Protein AF-A0A8W8MY32-F1 (afdb_monomer_lite)

Radius of gyration: 36.45 Å; chains: 1; bounding box: 91×51×91 Å

Sequence (164 aa):
NRAAMADPAEPQKTAENPEDVEEVEEEEEEEHGDTSAALTSQLMQNPQILADLQHRLGSMVGVSSGYIQSLPKSVKRRIKALKKWQFEAAKIEADFYKEVHELECKYASKYTPLYEKRKTVITGNVEPTDEECDWPSDDEKEDEQLSEDMKNKANVEEKKRRTI

pLDDT: mean 74.36, std 20.26, range [33.38, 98.25]

Structure (mmCIF, N/CA/C/O backbone):
data_AF-A0A8W8MY32-F1
#
_entry.id   AF-A0A8W8MY32-F1
#
loop_
_atom_site.group_PDB
_atom_site.id
_atom_site.type_symbol
_atom_site.label_atom_id
_atom_site.label_alt_id
_atom_site.label_comp_id
_atom_site.label_asym_id
_atom_site.label_entity_id
_atom_site.label_seq_id
_atom_site.pdbx_PDB_ins_code
_atom_site.Cartn_x
_atom_site.Cartn_y
_atom_site.Cartn_z
_atom_site.occupancy
_atom_site.B_iso_or_equiv
_atom_site.auth_seq_id
_atom_site.auth_comp_id
_atom_site.auth_asym_id
_atom_site.auth_atom_id
_atom_site.pdbx_PDB_model_num
ATOM 1 N N . ASN A 1 1 ? 14.401 12.061 22.988 1.00 42.62 1 ASN A N 1
ATOM 2 C CA . ASN A 1 1 ? 13.435 10.963 23.199 1.00 42.62 1 ASN A CA 1
ATOM 3 C C . ASN A 1 1 ? 12.657 10.714 21.926 1.00 42.62 1 ASN A C 1
ATOM 5 O O . ASN A 1 1 ? 11.887 11.560 21.500 1.00 42.62 1 ASN A O 1
ATOM 9 N N . ARG A 1 2 ? 12.991 9.594 21.286 1.00 35.62 2 ARG A N 1
ATOM 10 C CA . ARG A 1 2 ? 12.520 9.103 19.990 1.00 35.62 2 ARG A CA 1
ATOM 11 C C . ARG A 1 2 ? 11.194 8.380 20.227 1.00 35.62 2 ARG A C 1
ATOM 13 O O . ARG A 1 2 ? 11.196 7.357 20.901 1.00 35.62 2 ARG A O 1
ATOM 20 N N . ALA A 1 3 ? 10.081 8.939 19.760 1.00 43.56 3 ALA A N 1
ATOM 21 C CA . ALA A 1 3 ? 8.791 8.261 19.821 1.00 43.56 3 ALA A CA 1
ATOM 22 C C . ALA A 1 3 ? 8.767 7.184 18.728 1.00 43.56 3 ALA A C 1
ATOM 24 O O . ALA A 1 3 ? 8.885 7.492 17.544 1.00 43.56 3 ALA A O 1
ATOM 25 N N . ALA A 1 4 ? 8.715 5.925 19.154 1.00 40.66 4 ALA A N 1
ATOM 26 C CA . ALA A 1 4 ? 8.589 4.765 18.290 1.00 40.66 4 ALA A CA 1
ATOM 27 C C . ALA A 1 4 ? 7.193 4.763 17.650 1.00 40.66 4 ALA A C 1
ATOM 29 O O . ALA A 1 4 ? 6.190 4.637 18.350 1.00 40.66 4 ALA A O 1
ATOM 30 N N . MET A 1 5 ? 7.138 4.935 16.330 1.00 43.47 5 MET A N 1
ATOM 31 C CA . MET A 1 5 ? 5.975 4.565 15.530 1.00 43.47 5 MET A CA 1
ATOM 32 C C . MET A 1 5 ? 5.991 3.043 15.394 1.00 43.47 5 MET A C 1
ATOM 34 O O . MET A 1 5 ? 6.980 2.476 14.936 1.00 43.47 5 MET A O 1
ATOM 38 N N . ALA A 1 6 ? 4.935 2.396 15.879 1.00 45.59 6 ALA A N 1
ATOM 39 C CA . ALA A 1 6 ? 4.710 0.972 15.700 1.00 45.59 6 ALA A CA 1
ATOM 40 C C . ALA A 1 6 ? 4.174 0.736 14.281 1.00 45.59 6 ALA A C 1
ATOM 42 O O . ALA A 1 6 ? 3.117 1.260 13.927 1.00 45.59 6 ALA A O 1
ATOM 43 N N . ASP A 1 7 ? 4.936 -0.016 13.490 1.00 49.91 7 ASP A N 1
ATOM 44 C CA . ASP A 1 7 ? 4.550 -0.547 12.181 1.00 49.91 7 ASP A CA 1
ATOM 45 C C . ASP A 1 7 ? 3.348 -1.500 12.315 1.00 49.91 7 ASP A C 1
ATOM 47 O O . ASP A 1 7 ? 3.367 -2.370 13.195 1.00 49.91 7 ASP A O 1
ATOM 51 N N . PRO A 1 8 ? 2.315 -1.409 11.458 1.00 47.31 8 PRO A N 1
ATOM 52 C CA . PRO A 1 8 ? 1.331 -2.470 11.337 1.00 47.31 8 PRO A CA 1
ATOM 53 C C . PRO A 1 8 ? 1.922 -3.607 10.491 1.00 47.31 8 PRO A C 1
ATOM 55 O O . PRO A 1 8 ? 2.322 -3.415 9.346 1.00 47.31 8 PRO A O 1
ATOM 58 N N . ALA A 1 9 ? 1.984 -4.796 11.088 1.00 43.88 9 ALA A N 1
ATOM 59 C CA . ALA A 1 9 ? 2.497 -6.017 10.482 1.00 43.88 9 ALA A CA 1
ATOM 60 C C . ALA A 1 9 ? 1.800 -6.357 9.148 1.00 43.88 9 ALA A C 1
ATOM 62 O O . ALA A 1 9 ? 0.574 -6.469 9.087 1.00 43.88 9 ALA A O 1
ATOM 63 N N . GLU A 1 10 ? 2.596 -6.565 8.098 1.00 46.97 10 GLU A N 1
ATOM 64 C CA . GLU A 1 10 ? 2.152 -7.123 6.817 1.00 46.97 10 GLU A CA 1
ATOM 65 C C . GLU A 1 10 ? 1.697 -8.592 6.977 1.00 46.97 10 GLU A C 1
ATOM 67 O O . GLU A 1 10 ? 2.327 -9.358 7.717 1.00 46.97 10 GLU A O 1
ATOM 72 N N . PRO A 1 11 ? 0.633 -9.036 6.279 1.00 42.81 11 PRO A N 1
ATOM 73 C CA . PRO A 1 11 ? 0.195 -10.426 6.318 1.00 42.81 11 PRO A CA 1
ATOM 74 C C . PRO A 1 11 ? 1.145 -11.331 5.519 1.00 42.81 11 PRO A C 1
ATOM 76 O O . PRO A 1 11 ? 1.389 -11.139 4.327 1.00 42.81 11 PRO A O 1
ATOM 79 N N . GLN A 1 12 ? 1.655 -12.353 6.205 1.00 36.16 12 GLN A N 1
ATOM 80 C CA . GLN A 1 12 ? 2.515 -13.406 5.671 1.00 36.16 12 GLN A CA 1
ATOM 81 C C . GLN A 1 12 ? 1.802 -14.175 4.545 1.00 36.16 12 GLN A C 1
ATOM 83 O O . GLN A 1 12 ? 0.768 -14.802 4.768 1.00 36.16 12 GLN A O 1
ATOM 88 N N . LYS A 1 13 ? 2.376 -14.168 3.335 1.00 40.38 13 LYS A N 1
ATOM 89 C CA . LYS A 1 13 ? 2.040 -15.138 2.285 1.00 40.38 13 LYS A CA 1
ATOM 90 C C . LYS A 1 13 ? 2.648 -16.488 2.662 1.00 40.38 13 LYS A C 1
ATOM 92 O O . LYS A 1 13 ? 3.861 -16.663 2.583 1.00 40.38 13 LYS A O 1
ATOM 97 N N . THR A 1 14 ? 1.807 -17.435 3.054 1.00 33.38 14 THR A N 1
ATOM 98 C CA . THR A 1 14 ? 2.155 -18.855 3.112 1.00 33.38 14 THR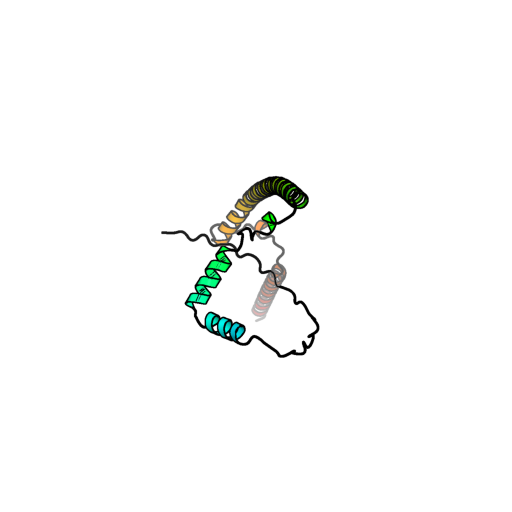 A CA 1
ATOM 99 C C . THR A 1 14 ? 2.430 -19.349 1.694 1.00 33.38 14 THR A C 1
ATOM 101 O O . THR A 1 14 ? 1.549 -19.320 0.837 1.00 33.38 14 THR A O 1
ATOM 104 N N . ALA A 1 15 ? 3.680 -19.730 1.439 1.00 35.38 15 ALA A N 1
ATOM 105 C CA . ALA A 1 15 ? 4.107 -20.368 0.205 1.00 35.38 15 ALA A CA 1
ATOM 106 C C . ALA A 1 15 ? 3.563 -21.802 0.169 1.00 35.38 15 ALA A C 1
ATOM 108 O O . ALA A 1 15 ? 3.864 -22.601 1.055 1.00 35.38 15 ALA A O 1
ATOM 109 N N . GLU A 1 16 ? 2.747 -22.103 -0.836 1.00 42.06 16 GLU A N 1
ATOM 110 C CA . GLU A 1 16 ? 2.324 -23.464 -1.150 1.00 42.06 16 GLU A CA 1
ATOM 111 C C . GLU A 1 16 ? 3.415 -24.177 -1.968 1.00 42.06 16 GLU A C 1
ATOM 113 O O . GLU A 1 16 ? 4.100 -23.586 -2.805 1.00 42.06 16 GLU A O 1
ATOM 118 N N . ASN A 1 17 ? 3.580 -25.450 -1.626 1.00 41.53 17 ASN A N 1
ATOM 119 C CA . ASN A 1 17 ? 4.592 -26.430 -2.010 1.00 41.53 17 ASN A CA 1
ATOM 120 C C . ASN A 1 17 ? 4.691 -26.661 -3.538 1.00 41.53 17 ASN A C 1
ATOM 122 O O . ASN A 1 17 ? 3.652 -26.886 -4.160 1.00 41.53 17 ASN A O 1
ATOM 126 N N . PRO A 1 18 ? 5.887 -26.714 -4.157 1.00 44.31 18 PRO A N 1
ATOM 127 C CA . PRO A 1 18 ? 6.060 -27.369 -5.449 1.00 44.31 18 PRO A CA 1
ATOM 128 C C . PRO A 1 18 ? 6.452 -28.840 -5.234 1.00 44.31 18 PRO A C 1
ATOM 130 O O . PRO A 1 18 ? 7.592 -29.140 -4.883 1.00 44.31 18 PRO A O 1
ATOM 133 N N . GLU A 1 19 ? 5.495 -29.749 -5.422 1.00 39.38 19 GLU A N 1
ATOM 134 C CA . GLU A 1 19 ? 5.752 -31.190 -5.528 1.00 39.38 19 GLU A CA 1
ATOM 135 C C . GLU A 1 19 ? 6.301 -31.557 -6.920 1.00 39.38 19 GLU A C 1
ATOM 137 O O . GLU A 1 19 ? 5.871 -31.006 -7.934 1.00 39.38 19 GLU A O 1
ATOM 142 N N . ASP A 1 20 ? 7.230 -32.516 -6.903 1.00 43.16 20 ASP A N 1
ATOM 143 C CA . ASP A 1 20 ? 7.772 -33.336 -7.994 1.00 43.16 20 ASP A CA 1
ATOM 144 C C . ASP A 1 20 ? 8.545 -32.646 -9.130 1.00 43.16 20 ASP A C 1
ATOM 146 O O . ASP A 1 20 ? 8.047 -32.374 -10.223 1.00 43.16 20 ASP A O 1
ATOM 150 N N . VAL A 1 21 ? 9.848 -32.483 -8.895 1.00 52.00 21 VAL A N 1
ATOM 151 C CA . VAL A 1 21 ? 10.861 -32.552 -9.954 1.00 52.00 21 VAL A CA 1
ATOM 152 C C . VAL A 1 21 ? 11.574 -33.895 -9.823 1.00 52.00 21 VAL A C 1
ATOM 154 O O . VAL A 1 21 ? 12.183 -34.167 -8.792 1.00 52.00 21 VAL A O 1
ATOM 157 N N . GLU A 1 22 ? 11.447 -34.736 -10.852 1.00 43.91 22 GLU A N 1
ATOM 158 C CA . GLU A 1 22 ? 12.111 -36.038 -10.933 1.00 43.91 22 GLU A CA 1
ATOM 159 C C . GLU A 1 22 ? 13.623 -35.893 -10.714 1.00 43.91 22 GLU A C 1
ATOM 161 O O . GLU A 1 22 ? 14.293 -35.077 -11.355 1.00 43.91 22 GLU A O 1
ATOM 166 N N . GLU A 1 23 ? 14.145 -36.692 -9.787 1.00 44.31 23 GLU A N 1
ATOM 167 C CA . GLU A 1 23 ? 15.565 -36.829 -9.491 1.00 44.31 23 GLU A CA 1
ATOM 168 C C . GLU A 1 23 ? 16.229 -37.545 -10.677 1.00 44.31 23 GLU A C 1
ATOM 170 O O . GLU A 1 23 ? 16.124 -38.759 -10.843 1.00 44.31 23 GLU A O 1
ATOM 175 N N . VAL A 1 24 ? 16.842 -36.770 -11.573 1.00 46.50 24 VAL A N 1
ATOM 176 C CA . VAL A 1 24 ? 17.681 -37.308 -12.648 1.00 46.50 24 VAL A CA 1
ATOM 177 C C . VAL A 1 24 ? 19.031 -37.655 -12.030 1.00 46.50 24 VAL A C 1
ATOM 179 O O . VAL A 1 24 ? 19.759 -36.764 -11.599 1.00 46.50 24 VAL A O 1
ATOM 182 N N . GLU A 1 25 ? 19.354 -38.946 -11.974 1.00 39.66 25 GLU A N 1
ATOM 183 C CA . GLU A 1 25 ? 20.696 -39.426 -11.641 1.00 39.66 25 GLU A CA 1
ATOM 184 C C . GLU A 1 25 ? 21.671 -38.940 -12.729 1.00 39.66 25 GLU A C 1
ATOM 186 O O . GLU A 1 25 ? 21.674 -39.439 -13.856 1.00 39.66 25 GLU A O 1
ATOM 191 N N . GLU A 1 26 ? 22.465 -37.912 -12.419 1.00 42.19 26 GLU A N 1
ATOM 192 C CA . GLU A 1 26 ? 23.600 -37.510 -13.249 1.00 42.19 26 GLU A CA 1
ATOM 193 C C . GLU A 1 26 ? 24.744 -38.505 -13.009 1.00 42.19 26 GLU A C 1
ATOM 195 O O . GLU A 1 26 ? 25.321 -38.567 -11.924 1.00 42.19 26 GLU A O 1
ATOM 200 N N . GLU A 1 27 ? 25.051 -39.319 -14.020 1.00 37.25 27 GLU A N 1
ATOM 201 C CA . GLU A 1 27 ? 26.247 -40.159 -14.032 1.00 37.25 27 GLU A CA 1
ATOM 202 C C . GLU A 1 27 ? 27.495 -39.257 -14.062 1.00 37.25 27 GLU A C 1
ATOM 204 O O . GLU A 1 27 ? 27.692 -38.469 -14.990 1.00 37.25 27 GLU A O 1
ATOM 209 N N . GLU A 1 28 ? 28.334 -39.354 -13.027 1.00 38.03 28 GLU A N 1
ATOM 210 C CA . GLU A 1 28 ? 29.589 -38.609 -12.918 1.00 38.03 28 GLU A CA 1
ATOM 211 C C . GLU A 1 28 ? 30.608 -39.122 -13.952 1.00 38.03 28 GLU A C 1
ATOM 213 O O . GLU A 1 28 ? 31.244 -40.163 -13.774 1.00 38.03 28 GLU A O 1
ATOM 218 N N . GLU A 1 29 ? 30.803 -38.370 -15.039 1.00 37.22 29 GLU A N 1
ATOM 219 C CA . GLU A 1 29 ? 32.015 -38.484 -15.850 1.00 37.22 29 GLU A CA 1
ATOM 220 C C . GLU A 1 29 ? 33.173 -37.789 -15.118 1.00 37.22 29 GLU A C 1
ATOM 222 O O . GLU A 1 29 ? 33.357 -36.570 -15.178 1.00 37.22 29 GLU A O 1
ATOM 227 N N . GLU A 1 30 ? 33.979 -38.582 -14.412 1.00 39.53 30 GLU A N 1
ATOM 228 C CA . GLU A 1 30 ? 35.288 -38.149 -13.940 1.00 39.53 30 GLU A CA 1
ATOM 229 C C . GLU A 1 30 ? 36.246 -37.957 -15.124 1.00 39.53 30 GLU A C 1
ATOM 231 O O . GLU A 1 30 ? 36.673 -38.939 -15.723 1.00 39.53 30 GLU A O 1
ATOM 236 N N . GLU A 1 31 ? 36.642 -36.712 -15.421 1.00 37.34 31 GLU A N 1
ATOM 237 C CA . GLU A 1 31 ? 38.063 -36.325 -15.400 1.00 37.34 31 GLU A CA 1
ATOM 238 C C . GLU A 1 31 ? 38.279 -34.802 -15.567 1.00 37.34 31 GLU A C 1
ATOM 240 O O . GLU A 1 31 ? 37.786 -34.167 -16.497 1.00 37.34 31 GLU A O 1
ATOM 245 N N . HIS A 1 32 ? 39.188 -34.279 -14.731 1.00 39.66 32 HIS A N 1
ATOM 246 C CA . HIS A 1 32 ? 40.064 -33.115 -14.955 1.00 39.66 32 HIS A CA 1
ATOM 247 C C . HIS A 1 32 ? 39.622 -31.729 -14.425 1.00 39.66 32 HIS A C 1
ATOM 249 O O . HIS A 1 32 ? 39.179 -30.857 -15.172 1.00 39.66 32 HIS A O 1
ATOM 255 N N . GLY A 1 33 ? 39.892 -31.450 -13.134 1.00 43.66 33 GLY A N 1
ATOM 256 C CA . GLY A 1 33 ? 39.875 -30.065 -12.622 1.00 43.66 33 GLY A CA 1
ATOM 257 C C . GLY A 1 33 ? 39.913 -29.817 -11.103 1.00 43.66 33 GLY A C 1
ATOM 258 O O . GLY A 1 33 ? 39.384 -28.800 -10.660 1.00 43.66 33 GLY A O 1
ATOM 259 N N . ASP A 1 34 ? 40.524 -30.685 -10.292 1.00 54.22 34 ASP A N 1
ATOM 260 C CA . ASP A 1 34 ? 40.412 -30.689 -8.813 1.00 54.22 34 ASP A CA 1
ATOM 261 C C . ASP A 1 34 ? 40.938 -29.422 -8.082 1.00 54.22 34 ASP A C 1
ATOM 263 O O . ASP A 1 34 ? 40.658 -29.165 -6.913 1.00 54.22 34 ASP A O 1
ATOM 267 N N . THR A 1 35 ? 41.671 -28.538 -8.764 1.00 55.81 35 THR A N 1
ATOM 268 C CA . THR A 1 35 ? 42.196 -27.314 -8.131 1.00 55.81 35 THR A CA 1
ATOM 269 C C . THR A 1 35 ? 41.136 -26.232 -7.934 1.00 55.81 35 THR A C 1
ATOM 271 O O . THR A 1 35 ? 41.252 -25.440 -7.002 1.00 55.81 35 THR A O 1
ATOM 274 N N . SER A 1 36 ? 40.096 -26.198 -8.773 1.00 63.62 36 SER A N 1
ATOM 275 C CA . SER A 1 36 ? 39.026 -25.192 -8.725 1.00 63.62 36 SER A CA 1
ATOM 276 C C . SER A 1 36 ? 38.124 -25.391 -7.511 1.00 63.62 36 SER A C 1
ATOM 278 O O . SER A 1 36 ? 37.942 -24.466 -6.719 1.00 63.62 36 SER A O 1
ATOM 280 N N . ALA A 1 37 ? 37.616 -26.616 -7.341 1.00 67.81 37 ALA A N 1
ATOM 281 C CA . ALA A 1 37 ? 36.688 -26.993 -6.279 1.00 67.81 37 ALA A CA 1
ATOM 282 C C . ALA A 1 37 ? 37.324 -26.824 -4.890 1.00 67.81 37 ALA A C 1
ATOM 284 O O . ALA A 1 37 ? 36.724 -26.202 -4.005 1.00 67.81 37 ALA A O 1
ATOM 285 N N . ALA A 1 38 ? 38.574 -27.273 -4.736 1.00 71.50 38 ALA A N 1
ATOM 286 C CA . ALA A 1 38 ? 39.365 -27.090 -3.524 1.00 71.50 38 ALA A CA 1
ATOM 287 C C . ALA A 1 38 ? 39.607 -25.604 -3.199 1.00 71.50 38 ALA A C 1
ATOM 289 O O . ALA A 1 38 ? 39.455 -25.200 -2.044 1.00 71.50 38 ALA A O 1
ATOM 290 N N . LEU A 1 39 ? 39.901 -24.765 -4.206 1.00 70.38 39 LEU A N 1
ATOM 291 C CA . LEU A 1 39 ? 40.033 -23.318 -4.009 1.00 70.38 39 LEU A CA 1
ATOM 292 C C . LEU A 1 39 ? 38.711 -22.696 -3.552 1.00 70.38 39 LEU A C 1
ATOM 294 O O . LEU A 1 39 ? 38.701 -21.952 -2.576 1.00 70.38 39 LEU A O 1
ATOM 298 N N . THR A 1 40 ? 37.587 -23.004 -4.210 1.00 73.88 40 THR A N 1
ATOM 299 C CA . THR A 1 40 ? 36.266 -22.499 -3.793 1.00 73.88 40 THR A CA 1
ATOM 300 C C . THR A 1 40 ? 35.915 -22.925 -2.375 1.00 73.88 40 THR A C 1
ATOM 302 O O . THR A 1 40 ? 35.467 -22.087 -1.597 1.00 73.88 40 THR A O 1
ATOM 305 N N . SER A 1 41 ? 36.189 -24.180 -2.003 1.00 78.75 41 SER A N 1
ATOM 306 C CA . SER A 1 41 ? 35.985 -24.679 -0.640 1.00 78.75 41 SER A CA 1
ATOM 307 C C . SER A 1 41 ? 36.825 -23.895 0.374 1.00 78.75 41 SER A C 1
ATOM 309 O O . SER A 1 41 ? 36.314 -23.440 1.397 1.00 78.75 41 SER A O 1
ATOM 311 N N . GLN A 1 42 ? 38.094 -23.627 0.060 1.00 75.19 42 GLN A N 1
ATOM 312 C CA . GLN A 1 42 ? 38.985 -22.864 0.933 1.00 75.19 42 GLN A CA 1
ATOM 313 C C . GLN A 1 42 ? 38.619 -21.369 1.018 1.00 75.19 42 GLN A C 1
ATOM 315 O O . GLN A 1 42 ? 38.778 -20.753 2.073 1.00 75.19 42 GLN A O 1
ATOM 320 N N . LEU A 1 43 ? 38.078 -20.780 -0.053 1.00 73.31 43 LEU A N 1
ATOM 321 C CA . LEU A 1 43 ? 37.557 -19.408 -0.059 1.00 73.31 43 LEU A CA 1
ATOM 322 C C . LEU A 1 43 ? 36.254 -19.288 0.749 1.00 73.31 43 LEU A C 1
ATOM 324 O O . LEU A 1 43 ? 36.062 -18.290 1.442 1.00 73.31 43 LEU A O 1
ATOM 328 N N . MET A 1 44 ? 35.392 -20.310 0.708 1.00 78.94 44 MET A N 1
ATOM 329 C CA . MET A 1 44 ? 34.171 -20.390 1.519 1.00 78.94 44 MET A CA 1
ATOM 330 C C . MET A 1 44 ? 34.455 -20.635 3.007 1.00 78.94 44 MET A C 1
ATOM 332 O O . MET A 1 44 ? 33.644 -20.292 3.858 1.00 78.94 44 MET A O 1
ATOM 336 N N . GLN A 1 45 ? 35.623 -21.174 3.353 1.00 84.06 45 GLN A N 1
ATOM 337 C CA . GLN A 1 45 ? 36.046 -21.333 4.747 1.00 84.06 45 GLN A CA 1
ATOM 338 C C . GLN A 1 45 ? 36.588 -20.040 5.374 1.00 84.06 45 GLN A C 1
ATOM 340 O O . GLN A 1 45 ? 36.812 -20.009 6.583 1.00 84.06 45 GLN A O 1
ATOM 345 N N . ASN A 1 46 ? 36.800 -18.969 4.597 1.00 84.88 46 ASN A N 1
ATOM 346 C CA . ASN A 1 46 ? 37.282 -17.689 5.113 1.00 84.88 46 ASN A CA 1
ATOM 347 C C . ASN A 1 46 ? 36.121 -16.682 5.276 1.00 84.88 46 ASN A C 1
ATOM 349 O O . ASN A 1 46 ? 35.664 -16.111 4.280 1.00 84.88 46 ASN A O 1
ATOM 353 N N . PRO A 1 47 ? 35.675 -16.389 6.516 1.00 83.94 47 PRO A N 1
ATOM 354 C 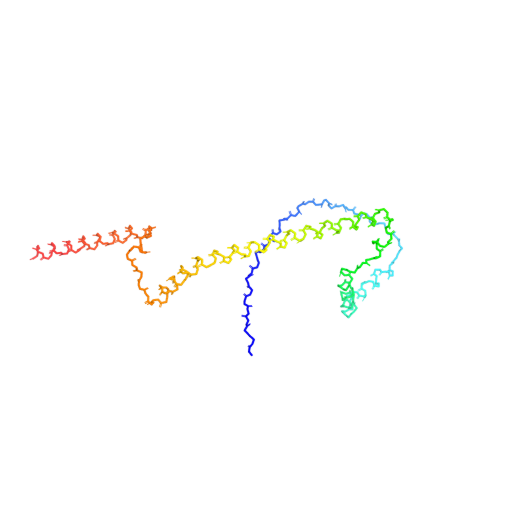CA . PRO A 1 47 ? 34.522 -15.523 6.765 1.00 83.94 47 PRO A CA 1
ATOM 355 C C . PRO A 1 47 ? 34.684 -14.097 6.229 1.00 83.94 47 PRO A C 1
ATOM 357 O O . PRO A 1 47 ? 33.697 -13.474 5.854 1.00 83.94 47 PRO A O 1
ATOM 360 N N . GLN A 1 48 ? 35.916 -13.578 6.167 1.00 86.50 48 GLN A N 1
ATOM 361 C CA . GLN A 1 48 ? 36.180 -12.232 5.647 1.00 86.50 48 GLN A CA 1
ATOM 362 C C . GLN A 1 48 ? 36.021 -12.182 4.124 1.00 86.50 48 GLN A C 1
ATOM 364 O O . GLN A 1 48 ? 35.429 -11.249 3.593 1.00 86.50 48 GLN A O 1
ATOM 369 N N . ILE A 1 49 ? 36.476 -13.223 3.419 1.00 85.62 49 ILE A N 1
ATOM 370 C CA . ILE A 1 49 ? 36.319 -13.328 1.963 1.00 85.62 49 ILE A CA 1
ATOM 371 C C . ILE A 1 49 ? 34.847 -13.548 1.607 1.00 85.62 49 ILE A C 1
ATOM 373 O O . ILE A 1 49 ? 34.347 -12.926 0.673 1.00 85.62 49 ILE A O 1
ATOM 377 N N . LEU A 1 50 ? 34.127 -14.376 2.370 1.00 85.75 50 LEU A N 1
ATOM 378 C CA . LEU A 1 50 ? 32.685 -14.545 2.196 1.00 85.75 50 LEU A CA 1
ATOM 379 C C . LEU A 1 50 ? 31.917 -13.240 2.417 1.00 85.75 50 LEU A C 1
ATOM 381 O O . LEU A 1 50 ? 31.060 -12.908 1.601 1.00 85.75 50 LEU A O 1
ATOM 385 N N . ALA A 1 51 ? 32.242 -12.484 3.467 1.00 85.75 51 ALA A N 1
ATOM 386 C CA . ALA A 1 51 ? 31.624 -11.188 3.730 1.00 85.75 51 ALA A CA 1
ATOM 387 C C . ALA A 1 51 ? 31.912 -10.177 2.605 1.00 85.75 51 ALA A C 1
ATOM 389 O O . ALA A 1 51 ? 30.997 -9.497 2.140 1.00 85.75 51 ALA A O 1
ATOM 390 N N . ASP A 1 52 ? 33.146 -10.126 2.099 1.00 86.44 52 ASP A N 1
ATOM 391 C CA . ASP A 1 52 ? 33.524 -9.264 0.973 1.00 86.44 52 ASP A CA 1
ATOM 392 C C . ASP A 1 52 ? 32.830 -9.668 -0.338 1.00 86.44 52 ASP A C 1
ATOM 394 O O . ASP A 1 52 ? 32.397 -8.805 -1.111 1.00 86.44 52 ASP A O 1
ATOM 398 N N . LEU A 1 53 ? 32.685 -10.971 -0.597 1.00 84.06 53 LEU A N 1
ATOM 399 C CA . LEU A 1 53 ? 31.944 -11.494 -1.746 1.00 84.06 53 LEU A CA 1
ATOM 400 C C . LEU A 1 53 ? 30.451 -11.188 -1.627 1.00 84.06 53 LEU A C 1
ATOM 402 O O . LEU A 1 53 ? 29.859 -10.722 -2.597 1.00 84.06 53 LEU A O 1
ATOM 406 N N . GLN A 1 54 ? 29.853 -11.377 -0.451 1.00 83.31 54 GLN A N 1
ATOM 407 C CA . GLN A 1 54 ? 28.460 -11.021 -0.178 1.00 83.31 54 GLN A CA 1
ATOM 408 C C . GLN A 1 54 ? 28.223 -9.516 -0.332 1.00 83.31 54 GLN A C 1
ATOM 410 O O . GLN A 1 54 ? 27.247 -9.115 -0.963 1.00 83.31 54 GLN A O 1
ATOM 415 N N . HIS A 1 55 ? 29.134 -8.675 0.157 1.00 84.06 55 HIS A N 1
ATOM 416 C CA . HIS A 1 55 ? 29.062 -7.226 -0.013 1.00 84.06 55 HIS A CA 1
ATOM 417 C C . HIS A 1 55 ? 29.183 -6.823 -1.491 1.00 84.06 55 HIS A C 1
ATOM 419 O O . HIS A 1 55 ? 28.406 -6.005 -1.984 1.00 84.06 55 HIS A O 1
ATOM 425 N N . ARG A 1 56 ? 30.116 -7.424 -2.245 1.00 81.12 56 ARG A N 1
ATOM 426 C CA . ARG A 1 56 ? 30.253 -7.184 -3.692 1.00 81.12 56 ARG A CA 1
ATOM 427 C C . ARG A 1 56 ? 29.037 -7.667 -4.477 1.00 81.12 56 ARG A C 1
ATOM 429 O O . ARG A 1 56 ? 28.545 -6.920 -5.318 1.00 81.12 56 ARG A O 1
ATOM 436 N N . LEU A 1 57 ? 28.533 -8.867 -4.202 1.00 80.81 57 LEU A N 1
ATOM 437 C CA . LEU A 1 57 ? 27.328 -9.413 -4.830 1.00 80.81 57 LEU A CA 1
ATOM 438 C C . LEU A 1 57 ? 26.105 -8.548 -4.508 1.00 80.81 57 LEU A C 1
ATOM 440 O O . LEU A 1 57 ? 25.391 -8.161 -5.428 1.00 80.81 57 LEU A O 1
ATOM 444 N N . GLY A 1 58 ? 25.936 -8.138 -3.248 1.00 77.56 58 GLY A N 1
ATOM 445 C CA . GLY A 1 58 ? 24.907 -7.187 -2.825 1.00 77.56 58 GLY A CA 1
ATOM 446 C C . GLY A 1 58 ? 25.022 -5.837 -3.535 1.00 77.56 58 GLY A C 1
ATOM 447 O O . GLY A 1 58 ? 24.013 -5.277 -3.949 1.00 77.56 58 GLY A O 1
ATOM 448 N N . SER A 1 59 ? 26.246 -5.354 -3.777 1.00 75.25 59 SER A N 1
ATOM 449 C CA . SER A 1 59 ? 26.488 -4.125 -4.548 1.00 75.25 59 SER A CA 1
ATOM 450 C C . SER A 1 59 ? 26.229 -4.266 -6.053 1.00 75.25 59 SER A C 1
ATOM 452 O O . SER A 1 59 ? 26.041 -3.260 -6.729 1.00 75.25 59 SER A O 1
ATOM 454 N N . MET A 1 60 ? 26.221 -5.490 -6.594 1.00 70.19 60 MET A N 1
ATOM 455 C CA . MET A 1 60 ? 25.928 -5.765 -8.006 1.00 70.19 60 MET A CA 1
ATOM 456 C C . MET A 1 60 ? 24.427 -5.935 -8.276 1.00 70.19 60 MET A C 1
ATOM 458 O O . MET A 1 60 ? 24.003 -5.828 -9.430 1.00 70.19 60 MET A O 1
ATOM 462 N N . VAL A 1 61 ? 23.606 -6.137 -7.241 1.00 67.50 61 VAL A N 1
ATOM 463 C CA . VAL A 1 61 ? 22.144 -6.141 -7.365 1.00 67.50 61 VAL A CA 1
ATOM 464 C C . VAL A 1 61 ? 21.677 -4.746 -7.788 1.00 67.50 61 VAL A C 1
ATOM 466 O O . VAL A 1 61 ? 21.860 -3.759 -7.084 1.00 67.50 61 VAL A O 1
ATOM 469 N N . GLY A 1 62 ? 21.096 -4.656 -8.985 1.00 67.88 62 GLY A N 1
ATOM 470 C CA . GLY A 1 62 ? 20.650 -3.391 -9.580 1.00 67.88 62 GLY A CA 1
ATOM 471 C C . GLY A 1 62 ? 21.707 -2.665 -10.424 1.00 67.88 62 GLY A C 1
ATOM 472 O O . GLY A 1 62 ? 21.366 -1.704 -11.118 1.00 67.88 62 GLY A O 1
ATOM 473 N N . VAL A 1 63 ? 22.959 -3.139 -10.453 1.00 71.75 63 VAL A N 1
ATOM 474 C CA . VAL A 1 63 ? 23.990 -2.620 -11.364 1.00 71.75 63 VAL A CA 1
ATOM 475 C C . VAL A 1 63 ? 23.847 -3.287 -12.728 1.00 71.75 63 VAL A C 1
ATOM 477 O O . VAL A 1 63 ? 23.692 -4.499 -12.853 1.00 71.75 63 VAL A O 1
ATOM 480 N N . SER A 1 64 ? 23.884 -2.481 -13.791 1.00 68.44 64 SER A N 1
ATOM 481 C CA . SER A 1 64 ? 23.771 -2.979 -15.162 1.00 68.44 64 SER A CA 1
ATOM 482 C C . SER A 1 64 ? 24.930 -3.926 -15.480 1.00 68.44 64 SER A C 1
ATOM 484 O O . SER A 1 64 ? 26.051 -3.466 -15.680 1.00 68.44 64 SER A O 1
ATOM 486 N N . SER A 1 65 ? 24.646 -5.219 -15.628 1.00 77.75 65 SER A N 1
ATOM 487 C CA . SER A 1 65 ? 25.600 -6.307 -15.918 1.00 77.75 65 SER A CA 1
ATOM 488 C C . SER A 1 65 ? 26.329 -6.216 -17.273 1.00 77.75 65 SER A C 1
ATOM 490 O O . SER A 1 65 ? 26.849 -7.205 -17.775 1.00 77.75 65 SER A O 1
ATOM 492 N N . GLY A 1 66 ? 26.313 -5.065 -17.950 1.00 79.44 66 GLY A N 1
ATOM 493 C CA . GLY A 1 66 ? 26.805 -4.922 -19.324 1.00 79.44 66 GLY A CA 1
ATOM 494 C C . GLY A 1 66 ? 25.893 -5.554 -20.389 1.00 79.44 66 GLY A C 1
ATOM 495 O O . GLY A 1 66 ? 25.974 -5.186 -21.561 1.00 79.44 66 GLY A O 1
ATOM 496 N N . TYR A 1 67 ? 24.982 -6.456 -20.006 1.00 83.00 67 TYR A N 1
ATOM 497 C CA . TYR A 1 67 ? 24.109 -7.184 -20.931 1.00 83.00 67 TYR A CA 1
ATOM 498 C C . TYR A 1 67 ? 23.225 -6.245 -21.758 1.00 83.00 67 TYR A C 1
ATOM 500 O O . TYR A 1 67 ? 23.181 -6.322 -22.981 1.00 83.00 67 TYR A O 1
ATOM 508 N N . ILE A 1 68 ? 22.584 -5.259 -21.127 1.00 84.31 68 ILE A N 1
ATOM 509 C CA . ILE A 1 68 ? 21.758 -4.284 -21.854 1.00 84.31 68 ILE A CA 1
ATOM 510 C C . ILE A 1 68 ? 22.600 -3.465 -22.851 1.00 84.31 68 ILE A C 1
ATOM 512 O O . ILE A 1 68 ? 22.096 -3.054 -23.902 1.00 84.31 68 ILE A O 1
ATOM 516 N N . GLN A 1 69 ? 23.887 -3.246 -22.560 1.00 84.62 69 GLN A N 1
ATOM 517 C CA . GLN A 1 69 ? 24.846 -2.574 -23.435 1.00 84.62 69 GLN A CA 1
ATOM 518 C C . GLN A 1 69 ? 25.326 -3.464 -24.589 1.00 84.62 69 GLN A C 1
ATOM 520 O O . GLN A 1 69 ? 25.622 -2.913 -25.649 1.00 84.62 69 GLN A O 1
ATOM 525 N N . SER A 1 70 ? 25.352 -4.791 -24.453 1.00 88.81 70 SER A N 1
ATOM 526 C CA . SER A 1 70 ? 25.733 -5.705 -25.543 1.00 88.81 70 SER A CA 1
ATOM 527 C C . SER A 1 70 ? 24.592 -5.971 -26.536 1.00 88.81 70 SER A C 1
ATOM 529 O O . SER A 1 70 ? 24.843 -6.340 -27.681 1.00 88.81 70 SER A O 1
ATOM 531 N N . LEU A 1 71 ? 23.337 -5.693 -26.159 1.00 90.44 71 LEU A N 1
ATOM 532 C CA . LEU A 1 71 ? 22.174 -5.942 -27.017 1.00 90.44 71 LEU A CA 1
ATOM 533 C C . LEU A 1 71 ? 22.179 -5.139 -28.342 1.00 90.44 71 LEU A C 1
ATOM 535 O O . LEU A 1 71 ? 22.598 -3.969 -28.376 1.00 90.44 71 LEU A O 1
ATOM 539 N N . PRO A 1 72 ? 21.606 -5.697 -29.429 1.00 95.50 72 PRO A N 1
ATOM 540 C CA . PRO A 1 72 ? 21.431 -4.990 -30.696 1.00 95.50 72 PRO A CA 1
ATOM 541 C C . PRO A 1 72 ? 20.620 -3.692 -30.568 1.00 95.50 72 PRO A C 1
ATOM 543 O O . PRO A 1 72 ? 19.723 -3.555 -29.728 1.00 95.50 72 PRO A O 1
ATOM 546 N N . LYS A 1 73 ? 20.869 -2.731 -31.470 1.00 94.31 73 LYS A N 1
ATOM 547 C CA . LYS A 1 73 ? 20.202 -1.412 -31.472 1.00 94.31 73 LYS A CA 1
ATOM 548 C C . LYS A 1 73 ? 18.671 -1.517 -31.526 1.00 94.31 73 LYS A C 1
ATOM 550 O O . LYS A 1 73 ? 17.984 -0.729 -30.876 1.00 94.31 73 LYS A O 1
ATOM 555 N N . SER A 1 74 ? 18.133 -2.490 -32.264 1.00 96.56 74 SER A N 1
ATOM 556 C CA . SER A 1 74 ? 16.687 -2.741 -32.362 1.00 96.56 74 SER A CA 1
ATOM 557 C C . SER A 1 74 ? 16.072 -3.165 -31.023 1.00 96.56 74 SER A C 1
ATOM 559 O O . SER A 1 74 ? 14.978 -2.723 -30.675 1.00 96.56 74 SER A O 1
ATOM 561 N N . VAL A 1 75 ? 16.780 -3.980 -30.240 1.00 95.81 75 VAL A N 1
ATOM 562 C CA . VAL A 1 75 ? 16.344 -4.443 -28.915 1.00 95.81 75 VAL A CA 1
ATOM 563 C C . VAL A 1 75 ? 16.407 -3.294 -27.909 1.00 95.81 75 VAL A C 1
ATOM 565 O O . VAL A 1 75 ? 15.422 -3.015 -27.230 1.00 95.81 75 VAL A O 1
ATOM 568 N N . LYS A 1 76 ? 17.501 -2.523 -27.896 1.00 94.12 76 LYS A N 1
ATOM 569 C CA . LYS A 1 76 ? 17.636 -1.333 -27.036 1.00 94.12 76 LYS A CA 1
ATOM 570 C C . LYS A 1 76 ? 16.524 -0.305 -27.261 1.00 94.12 76 LYS A C 1
ATOM 572 O O . LYS A 1 76 ? 16.042 0.296 -26.304 1.00 94.12 76 LYS A O 1
ATOM 577 N N . ARG A 1 77 ? 16.097 -0.093 -28.514 1.00 96.25 77 ARG A N 1
ATOM 578 C CA . ARG A 1 77 ? 14.968 0.802 -28.835 1.00 96.25 77 ARG A CA 1
ATOM 579 C C . ARG A 1 77 ? 13.645 0.297 -28.256 1.00 96.25 77 ARG A C 1
ATOM 581 O O . ARG A 1 77 ? 12.906 1.105 -27.705 1.00 96.25 77 ARG A O 1
ATOM 588 N N . ARG A 1 78 ? 13.377 -1.010 -28.339 1.00 97.69 78 ARG A N 1
ATOM 589 C CA . ARG A 1 78 ? 12.188 -1.634 -27.734 1.00 97.69 78 ARG A CA 1
ATOM 590 C C . ARG A 1 78 ? 12.193 -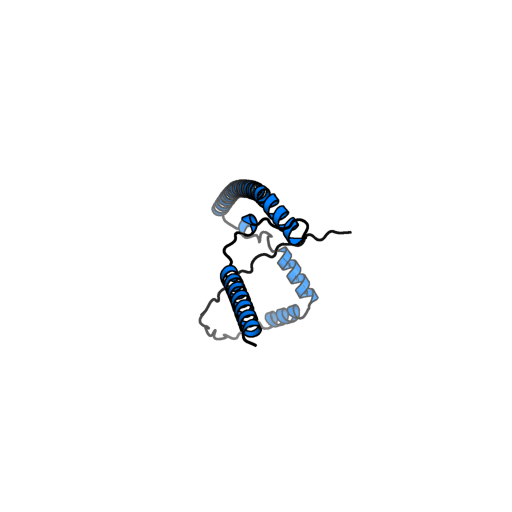1.474 -26.216 1.00 97.69 78 ARG A C 1
ATOM 592 O O . ARG A 1 78 ? 11.222 -0.979 -25.666 1.00 97.69 78 ARG A O 1
ATOM 599 N N . ILE A 1 79 ? 13.320 -1.759 -25.563 1.00 94.94 79 ILE A N 1
ATOM 600 C CA . ILE A 1 79 ? 13.474 -1.571 -24.112 1.00 94.94 79 ILE A CA 1
ATOM 601 C C . ILE A 1 79 ? 13.222 -0.110 -23.714 1.00 94.94 79 ILE A C 1
ATOM 603 O O . ILE A 1 79 ? 12.531 0.150 -22.736 1.00 94.94 79 ILE A O 1
ATOM 607 N N . LYS A 1 80 ? 13.739 0.865 -24.475 1.00 95.00 80 LYS A N 1
ATOM 608 C CA . LYS A 1 80 ? 13.468 2.290 -24.213 1.00 95.00 80 LYS A CA 1
ATOM 609 C C . LYS A 1 80 ? 11.983 2.644 -24.345 1.00 95.00 80 LYS A C 1
ATOM 611 O O . LYS A 1 80 ? 11.488 3.413 -23.529 1.00 95.00 80 LYS A O 1
ATOM 616 N N . ALA A 1 81 ? 11.288 2.097 -25.343 1.00 97.44 81 ALA A N 1
ATOM 617 C CA . ALA A 1 81 ? 9.849 2.302 -25.500 1.00 97.44 81 ALA A CA 1
ATOM 618 C C . ALA A 1 81 ? 9.066 1.695 -24.325 1.00 97.44 81 ALA A C 1
ATOM 620 O O . ALA A 1 81 ? 8.254 2.390 -23.724 1.00 97.44 81 ALA A O 1
ATOM 621 N N . LEU A 1 82 ? 9.393 0.459 -23.933 1.00 97.75 82 LEU A N 1
ATOM 622 C CA . LEU A 1 82 ? 8.787 -0.212 -22.779 1.00 97.75 82 LEU A CA 1
ATOM 623 C C . LEU A 1 82 ? 8.999 0.581 -21.486 1.00 97.75 82 LEU A C 1
ATOM 625 O O . LEU A 1 82 ? 8.047 0.810 -20.753 1.00 97.75 82 LEU A O 1
ATOM 629 N N . LYS A 1 83 ? 10.215 1.087 -21.240 1.00 96.38 83 LYS A N 1
ATOM 630 C CA . LYS A 1 83 ? 10.497 1.949 -20.080 1.00 96.38 83 LYS A CA 1
ATOM 631 C C . LYS A 1 83 ? 9.651 3.220 -20.077 1.00 96.38 83 LYS A C 1
ATOM 633 O O . LYS A 1 83 ? 9.187 3.632 -19.021 1.00 96.38 83 LYS A O 1
ATOM 638 N N . LYS A 1 84 ? 9.441 3.840 -21.244 1.00 97.50 84 LYS A N 1
ATOM 639 C CA . LYS A 1 84 ? 8.569 5.015 -21.360 1.00 97.50 84 LYS A CA 1
ATOM 640 C C . LYS A 1 84 ? 7.129 4.658 -20.993 1.00 97.50 84 LYS A C 1
ATOM 642 O O . LYS A 1 84 ? 6.523 5.379 -20.217 1.00 97.50 84 LYS A O 1
ATOM 647 N N . TRP A 1 85 ? 6.593 3.563 -21.525 1.00 98.25 85 TRP A N 1
ATOM 648 C CA . TRP A 1 85 ? 5.224 3.145 -21.211 1.00 98.25 85 TRP A CA 1
ATOM 649 C C . TRP A 1 85 ? 5.056 2.742 -19.749 1.00 98.25 85 TRP A C 1
ATOM 651 O O . TRP A 1 85 ? 4.070 3.136 -19.142 1.00 98.25 85 TRP A O 1
ATOM 661 N N . GLN A 1 86 ? 6.042 2.064 -19.158 1.00 97.56 86 GLN A N 1
ATOM 662 C CA . GLN A 1 86 ? 6.039 1.760 -17.727 1.00 97.56 86 GLN A CA 1
ATOM 663 C C . GLN A 1 86 ? 6.009 3.036 -16.881 1.00 97.56 86 GLN A C 1
ATOM 665 O O . GLN A 1 86 ? 5.311 3.095 -15.877 1.00 97.56 86 GLN A O 1
ATOM 670 N N . PHE A 1 87 ? 6.743 4.072 -17.295 1.00 97.44 87 PHE A N 1
ATOM 671 C CA . PHE A 1 87 ? 6.720 5.357 -16.606 1.00 97.44 87 PHE A CA 1
ATOM 672 C C . PHE A 1 87 ? 5.358 6.054 -16.711 1.00 97.44 87 PHE A C 1
ATOM 674 O O . PHE A 1 87 ? 4.893 6.614 -15.728 1.00 97.44 87 PHE A O 1
ATOM 681 N N . GLU A 1 88 ? 4.700 6.009 -17.872 1.00 97.75 88 GLU A N 1
ATOM 682 C CA . GLU A 1 88 ? 3.334 6.538 -17.999 1.00 97.75 88 GLU A CA 1
ATOM 683 C C . GLU A 1 88 ? 2.329 5.733 -17.157 1.00 97.75 88 GLU A C 1
ATOM 685 O O . GLU A 1 88 ? 1.477 6.333 -16.511 1.00 97.75 88 GLU A O 1
ATOM 690 N N . ALA A 1 89 ? 2.462 4.403 -17.088 1.00 97.88 89 ALA A N 1
ATOM 691 C CA . ALA A 1 89 ? 1.643 3.567 -16.207 1.00 97.88 89 ALA A CA 1
ATOM 692 C C . ALA A 1 89 ? 1.836 3.939 -14.727 1.00 97.88 89 ALA A C 1
ATOM 694 O O . ALA A 1 89 ? 0.857 4.136 -14.015 1.00 97.88 89 ALA A O 1
ATOM 695 N N . ALA A 1 90 ? 3.081 4.151 -14.292 1.00 97.62 90 ALA A N 1
ATOM 696 C CA . ALA A 1 90 ? 3.387 4.560 -12.922 1.00 97.62 90 ALA A CA 1
ATOM 697 C C . ALA A 1 90 ? 2.770 5.921 -12.543 1.00 97.62 90 ALA A C 1
ATOM 699 O O . ALA A 1 90 ? 2.443 6.144 -11.381 1.00 97.62 90 ALA A O 1
ATOM 700 N N . LYS A 1 91 ? 2.582 6.842 -13.501 1.00 98.00 91 LYS A N 1
ATOM 701 C CA . LYS A 1 91 ? 1.855 8.097 -13.235 1.00 98.00 91 LYS A CA 1
ATOM 702 C C . LYS A 1 91 ? 0.380 7.842 -12.950 1.00 98.00 91 LYS A C 1
ATOM 704 O O . LYS A 1 91 ? -0.153 8.410 -12.008 1.00 98.00 91 LYS A O 1
ATOM 709 N N . ILE A 1 92 ? -0.249 6.971 -13.738 1.00 97.88 92 ILE A N 1
ATOM 710 C CA . ILE A 1 92 ? -1.649 6.582 -13.532 1.00 97.88 92 ILE A CA 1
ATOM 711 C C . ILE A 1 92 ? -1.801 5.892 -12.172 1.00 97.88 92 ILE A C 1
ATOM 713 O O . ILE A 1 92 ? -2.735 6.187 -11.435 1.00 97.88 92 ILE A O 1
ATOM 717 N N . GLU A 1 93 ? -0.863 5.015 -11.809 1.00 97.50 93 GLU A N 1
ATOM 718 C CA . GLU A 1 93 ? -0.838 4.386 -10.485 1.00 97.50 93 GLU A CA 1
ATOM 719 C C . GLU A 1 93 ? -0.692 5.423 -9.364 1.00 97.50 93 GLU A C 1
ATOM 721 O O . GLU A 1 93 ? -1.386 5.331 -8.355 1.00 97.50 93 GLU A O 1
ATOM 726 N N . ALA A 1 94 ? 0.162 6.435 -9.535 1.00 98.00 94 ALA A N 1
ATOM 727 C CA . ALA A 1 94 ? 0.309 7.505 -8.551 1.00 98.00 94 ALA A CA 1
ATOM 728 C C . ALA A 1 94 ? -0.999 8.290 -8.344 1.00 98.00 94 ALA A C 1
ATOM 730 O O . ALA A 1 94 ? -1.368 8.562 -7.201 1.00 98.00 94 ALA A O 1
ATOM 731 N N . ASP A 1 95 ? -1.716 8.608 -9.425 1.00 97.56 95 ASP A N 1
ATOM 732 C CA . ASP A 1 95 ? -3.026 9.265 -9.349 1.00 97.56 95 ASP A CA 1
ATOM 733 C C . ASP A 1 95 ? -4.065 8.360 -8.667 1.00 97.56 95 ASP A C 1
ATOM 735 O O . ASP A 1 95 ? -4.794 8.810 -7.783 1.00 97.56 95 ASP A O 1
ATOM 739 N N . PHE A 1 96 ? -4.073 7.062 -8.984 1.00 98.25 96 PHE A N 1
ATOM 740 C CA . PHE A 1 96 ? -4.940 6.084 -8.327 1.00 98.25 96 PHE A CA 1
ATOM 741 C C . PHE A 1 96 ? -4.703 6.024 -6.812 1.00 98.25 96 PHE A C 1
ATOM 743 O O . PHE A 1 96 ? -5.648 6.136 -6.033 1.00 98.25 96 PHE A O 1
ATOM 750 N N . TYR A 1 97 ? -3.450 5.895 -6.368 1.00 97.88 97 TYR A N 1
ATOM 751 C CA . TYR A 1 97 ? -3.146 5.836 -4.935 1.00 97.88 97 TYR A CA 1
ATOM 752 C C . TYR A 1 97 ? -3.457 7.145 -4.215 1.00 97.88 97 TYR A C 1
ATOM 754 O O . TYR A 1 97 ? -3.847 7.125 -3.048 1.00 97.88 97 TYR A O 1
ATOM 762 N N . LYS A 1 98 ? -3.340 8.281 -4.905 1.00 97.44 98 LYS A N 1
ATOM 763 C CA . LYS A 1 98 ? -3.786 9.563 -4.367 1.00 97.44 98 LYS A CA 1
ATOM 764 C C . LYS A 1 98 ? -5.297 9.560 -4.114 1.00 97.44 98 LYS A C 1
ATOM 766 O O . LYS A 1 98 ? -5.720 9.932 -3.023 1.00 97.44 98 LYS A O 1
ATOM 771 N N . GLU A 1 99 ? -6.099 9.108 -5.075 1.00 97.75 99 GLU A N 1
ATOM 772 C CA . GLU A 1 99 ? -7.556 9.019 -4.915 1.00 97.75 99 GLU A CA 1
ATOM 773 C C . GLU A 1 99 ? -7.964 8.018 -3.825 1.00 97.75 99 GLU A C 1
ATOM 775 O O . GLU A 1 99 ? -8.855 8.305 -3.023 1.00 97.75 99 GLU A O 1
ATOM 780 N N . VAL A 1 100 ? -7.283 6.869 -3.739 1.00 97.81 100 VAL A N 1
ATOM 781 C CA . VAL A 1 100 ? -7.481 5.899 -2.650 1.00 97.81 100 VAL A CA 1
ATOM 782 C C . VAL A 1 100 ? -7.189 6.544 -1.300 1.00 97.81 100 VAL A C 1
ATOM 784 O O . VAL A 1 100 ? -8.001 6.422 -0.388 1.00 97.81 100 VAL A O 1
ATOM 787 N N . HIS A 1 101 ? -6.094 7.293 -1.174 1.00 97.75 101 HIS A N 1
ATOM 788 C CA . HIS A 1 101 ? -5.752 7.964 0.076 1.00 97.75 101 HIS A CA 1
ATOM 789 C C . HIS A 1 101 ? -6.789 9.024 0.479 1.00 97.75 101 HIS A C 1
ATOM 791 O O . HIS A 1 101 ? -7.184 9.118 1.644 1.00 97.75 101 HIS A O 1
ATOM 797 N N . GLU A 1 102 ? -7.281 9.810 -0.480 1.00 97.31 102 GLU A N 1
ATOM 798 C CA . GLU A 1 102 ? -8.365 10.768 -0.238 1.00 97.31 102 GLU A CA 1
ATOM 799 C C . GLU A 1 102 ? -9.649 10.054 0.220 1.00 97.31 102 GLU A C 1
ATOM 801 O O . GLU A 1 102 ? -10.349 10.525 1.126 1.00 97.31 102 GLU A O 1
ATOM 806 N N . LEU A 1 103 ? -9.941 8.886 -0.357 1.00 97.81 103 LEU A N 1
ATOM 807 C CA . LEU A 1 103 ? -11.070 8.045 0.027 1.00 97.81 103 LEU A CA 1
ATOM 808 C C . LEU A 1 103 ? -10.908 7.478 1.444 1.00 97.81 103 LEU A C 1
ATOM 810 O O . LEU A 1 103 ? -11.844 7.557 2.243 1.00 97.81 103 LEU A O 1
ATOM 814 N N . GLU A 1 104 ? -9.730 6.953 1.774 1.00 96.31 104 GLU A N 1
ATOM 815 C CA . GLU A 1 104 ? -9.378 6.472 3.112 1.00 96.31 104 GLU A CA 1
ATOM 816 C C . GLU A 1 104 ? -9.562 7.578 4.148 1.00 96.31 104 GLU A C 1
ATOM 818 O O . GLU A 1 104 ? -10.259 7.375 5.141 1.00 96.31 104 GLU A O 1
ATOM 823 N N . CYS A 1 105 ? -9.037 8.777 3.881 1.00 96.50 105 CYS A N 1
ATOM 824 C CA . CYS A 1 105 ? -9.208 9.939 4.750 1.00 96.50 105 CYS A CA 1
ATOM 825 C C . CYS A 1 105 ? -10.690 10.278 4.957 1.00 96.50 105 CYS A C 1
ATOM 827 O O . CYS A 1 105 ? -11.140 10.471 6.090 1.00 96.50 105 CYS A O 1
ATOM 829 N N . LYS A 1 106 ? -11.477 10.290 3.875 1.00 97.38 106 LYS A N 1
ATOM 830 C CA . LYS A 1 106 ? -12.914 10.590 3.922 1.00 97.38 106 LYS A CA 1
ATOM 831 C C . LYS A 1 106 ? -13.688 9.610 4.803 1.00 97.38 106 LYS A C 1
ATOM 833 O O . LYS A 1 106 ? -14.596 10.029 5.522 1.00 97.38 106 LYS A O 1
ATOM 838 N N . TYR A 1 107 ? -13.384 8.316 4.731 1.00 96.75 107 TYR A N 1
ATOM 839 C CA . TYR A 1 107 ? -14.061 7.315 5.557 1.00 96.75 107 TYR A CA 1
ATOM 840 C C . TYR A 1 107 ? -13.489 7.239 6.971 1.00 96.75 107 TYR A C 1
ATOM 842 O O . TYR A 1 107 ? -14.263 7.064 7.909 1.00 96.75 107 TYR A O 1
ATOM 850 N N . ALA A 1 108 ? -12.189 7.473 7.156 1.00 95.50 108 ALA A N 1
ATOM 851 C CA . ALA A 1 108 ? -11.578 7.580 8.475 1.00 95.50 108 ALA A CA 1
ATOM 852 C C . ALA A 1 108 ? -12.287 8.643 9.326 1.00 95.50 108 ALA A C 1
ATOM 854 O O . ALA A 1 108 ? -12.691 8.339 10.445 1.00 95.50 108 ALA A O 1
ATOM 855 N N . SER A 1 109 ? -12.567 9.830 8.769 1.00 94.62 109 SER A N 1
ATOM 856 C CA . SER A 1 109 ? -13.316 10.882 9.476 1.00 94.62 109 SER A CA 1
ATOM 857 C C . SER A 1 109 ? -14.738 10.470 9.875 1.00 94.62 109 SER A C 1
ATOM 859 O O . SER A 1 109 ? -15.253 10.957 10.877 1.00 94.62 109 SER A O 1
ATOM 861 N N . LYS A 1 110 ? -15.386 9.572 9.119 1.00 95.19 110 LYS A N 1
ATOM 862 C CA . LYS A 1 110 ? -16.709 9.032 9.482 1.00 95.19 110 LYS A CA 1
ATOM 863 C C . LYS A 1 110 ? -16.624 8.018 10.621 1.00 95.19 110 LYS A C 1
ATOM 865 O O . LYS A 1 110 ? -17.547 7.937 11.424 1.00 95.19 110 LYS A O 1
ATOM 870 N N . TYR A 1 111 ? -15.531 7.261 10.697 1.00 94.75 111 TYR A N 1
ATOM 871 C CA . TYR A 1 111 ? -15.296 6.306 11.778 1.00 94.75 111 TYR A CA 1
ATOM 872 C C . TYR A 1 111 ? -14.808 6.972 13.068 1.00 94.75 111 TYR A C 1
ATOM 874 O O . TYR A 1 111 ? -15.111 6.469 14.147 1.00 94.75 111 TYR A O 1
ATOM 882 N N . THR A 1 112 ? -14.105 8.108 12.986 1.00 94.25 112 THR A N 1
ATOM 883 C CA . THR A 1 112 ? -13.615 8.861 14.153 1.00 94.25 112 THR A CA 1
ATOM 884 C C . THR A 1 112 ? -14.668 9.045 15.256 1.00 94.25 112 THR A C 1
ATOM 886 O O . THR A 1 112 ? -14.395 8.599 16.370 1.00 94.25 112 THR A O 1
ATOM 889 N N . PRO A 1 113 ? -15.875 9.595 15.003 1.00 94.50 113 PRO A N 1
ATOM 890 C CA . PRO A 1 113 ? -16.870 9.784 16.063 1.00 94.50 113 PRO A CA 1
ATOM 891 C C . PRO A 1 113 ? -17.354 8.462 16.673 1.00 94.50 113 PRO A C 1
ATOM 893 O O . PRO A 1 113 ? -17.609 8.397 17.872 1.00 94.50 113 PRO A O 1
ATOM 896 N N . LEU A 1 114 ? -17.447 7.385 15.884 1.00 92.25 114 LEU A N 1
ATOM 897 C CA . LEU A 1 114 ? -17.802 6.060 16.403 1.00 92.25 114 LEU A CA 1
ATOM 898 C C . LEU A 1 114 ? -16.706 5.511 17.321 1.00 92.25 114 LEU A C 1
ATOM 900 O O . LEU A 1 114 ? -17.000 4.956 18.378 1.00 92.25 114 LEU A O 1
ATOM 904 N N . TYR A 1 115 ? -15.436 5.696 16.960 1.00 93.62 115 TYR A N 1
ATOM 905 C CA . TYR A 1 115 ? -14.316 5.283 17.802 1.00 93.62 115 TYR A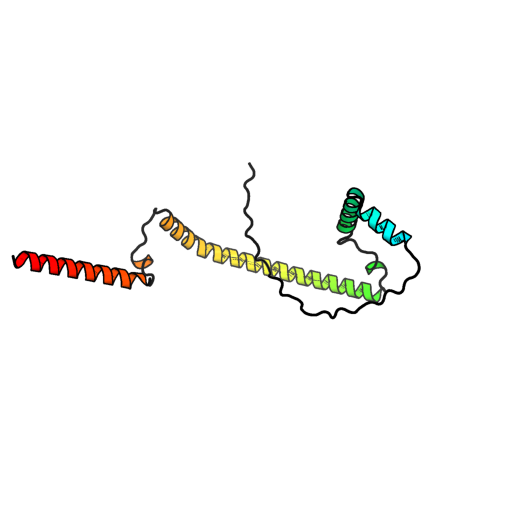 CA 1
ATOM 906 C C . TYR A 1 115 ? -14.177 6.129 19.063 1.00 93.62 115 TYR A C 1
ATOM 908 O O . TYR A 1 115 ? -13.814 5.587 20.107 1.00 93.62 115 TYR A O 1
ATOM 916 N N . GLU A 1 116 ? -14.496 7.419 18.997 1.00 93.12 116 GLU A N 1
ATOM 917 C CA . GLU A 1 116 ? -14.567 8.288 20.170 1.00 93.12 116 GLU A CA 1
ATOM 918 C C . GLU A 1 116 ? -15.693 7.860 21.114 1.00 93.12 116 GLU A C 1
ATOM 920 O O . GLU A 1 116 ? -15.424 7.657 22.296 1.00 93.12 116 GLU A O 1
ATOM 925 N N . LYS A 1 117 ? -16.906 7.609 20.598 1.00 90.31 117 LYS A N 1
ATOM 926 C CA . LYS A 1 117 ? -18.020 7.047 21.383 1.00 90.31 117 LYS A CA 1
ATOM 927 C C . LYS A 1 117 ? -17.649 5.715 22.033 1.00 90.31 117 LYS A C 1
ATOM 929 O O . LYS A 1 117 ? -17.826 5.519 23.233 1.00 90.31 117 LYS A O 1
ATOM 934 N N . ARG A 1 118 ? -17.054 4.802 21.262 1.00 92.62 118 ARG A N 1
ATOM 935 C CA . ARG A 1 118 ? -16.570 3.522 21.791 1.00 92.62 118 ARG A CA 1
ATOM 936 C C . ARG A 1 118 ? -15.537 3.739 22.896 1.00 92.62 118 ARG A C 1
ATOM 938 O O . ARG A 1 118 ? -15.575 3.063 23.917 1.00 92.62 118 ARG A O 1
ATOM 945 N N . LYS A 1 119 ? -14.621 4.695 22.723 1.00 92.31 119 LYS A N 1
ATOM 946 C CA . LYS A 1 119 ? -13.615 5.033 23.735 1.00 92.31 119 LYS A CA 1
ATOM 947 C C . LYS A 1 119 ? -14.255 5.571 25.017 1.00 92.31 119 LYS A C 1
ATOM 949 O O . LYS A 1 119 ? -13.803 5.192 26.096 1.00 92.31 119 LYS A O 1
ATOM 954 N N . THR A 1 120 ? -15.271 6.432 24.929 1.00 91.38 120 THR A N 1
ATOM 955 C CA . THR A 1 120 ? -15.944 6.980 26.119 1.00 91.38 120 THR A CA 1
ATOM 956 C C . THR A 1 120 ? -16.675 5.904 26.912 1.00 91.38 120 THR A C 1
ATOM 958 O O . THR A 1 120 ? -16.578 5.921 28.137 1.00 91.38 120 THR A O 1
ATOM 961 N N . VAL A 1 121 ? -17.302 4.944 26.224 1.00 91.88 121 VAL A N 1
ATOM 962 C CA . VAL A 1 121 ? -17.942 3.775 26.846 1.00 91.88 121 VAL A CA 1
ATOM 963 C C . VAL A 1 121 ? -16.901 2.857 27.496 1.00 91.88 121 VAL A C 1
ATOM 965 O O . VAL A 1 121 ? -16.999 2.566 28.680 1.00 91.88 121 VAL A O 1
ATOM 968 N N . ILE A 1 122 ? -15.831 2.479 26.781 1.00 91.19 122 ILE A N 1
ATOM 969 C CA . ILE A 1 122 ? -14.769 1.598 27.319 1.00 91.19 122 ILE A CA 1
ATOM 970 C C . ILE A 1 122 ? -14.069 2.206 28.543 1.00 91.19 122 ILE A C 1
ATOM 972 O O . ILE A 1 122 ? -13.662 1.487 29.450 1.00 91.19 122 ILE A O 1
ATOM 976 N N . THR A 1 123 ? -13.899 3.529 28.568 1.00 90.56 123 THR A N 1
ATOM 977 C CA . THR A 1 123 ? -13.253 4.222 29.697 1.00 90.56 123 THR A CA 1
ATOM 978 C C . THR A 1 123 ? -14.202 4.379 30.896 1.00 90.56 123 THR A C 1
ATOM 980 O O . THR A 1 123 ? -13.754 4.770 31.969 1.00 90.56 123 THR A O 1
ATOM 983 N N . GLY A 1 124 ? -15.500 4.092 30.735 1.00 86.69 124 GLY A N 1
ATOM 984 C CA . GLY A 1 124 ? -16.516 4.283 31.774 1.00 86.69 124 GLY A CA 1
ATOM 985 C C . GLY A 1 124 ? -16.889 5.750 32.016 1.00 86.69 124 GLY A C 1
ATOM 986 O O . GLY A 1 124 ? -17.405 6.091 33.073 1.00 86.69 124 GLY A O 1
ATOM 987 N N . ASN A 1 125 ? -16.605 6.644 31.060 1.00 81.38 125 ASN A N 1
ATOM 988 C CA . ASN A 1 125 ? -16.954 8.066 31.183 1.00 81.38 125 ASN A CA 1
ATOM 989 C C . ASN A 1 125 ? -18.438 8.328 30.886 1.00 81.38 125 ASN A C 1
ATOM 991 O O . ASN A 1 125 ? -18.979 9.341 31.327 1.00 81.38 125 ASN A O 1
ATOM 995 N N . VAL A 1 126 ? -19.062 7.464 30.083 1.00 83.12 126 VAL A N 1
ATOM 996 C CA . VAL A 1 126 ? -20.472 7.529 29.688 1.00 83.12 126 VAL A CA 1
ATOM 997 C C . VAL A 1 126 ? -21.023 6.110 29.713 1.00 83.12 126 VAL A C 1
ATOM 999 O O . VAL A 1 126 ? -20.432 5.228 29.089 1.00 83.12 126 VAL A O 1
ATOM 1002 N N . GLU A 1 127 ? -22.139 5.915 30.412 1.00 83.12 127 GLU A N 1
ATOM 1003 C CA . GLU A 1 127 ? -22.912 4.674 30.342 1.00 83.12 127 GLU A CA 1
ATOM 1004 C C . GLU A 1 127 ? -23.728 4.654 29.039 1.00 83.12 127 GLU A C 1
ATOM 1006 O O . GLU A 1 127 ? -24.358 5.671 28.717 1.00 83.12 127 GLU A O 1
ATOM 1011 N N . PRO A 1 128 ? -23.703 3.552 28.268 1.00 84.19 128 PRO A N 1
ATOM 1012 C CA . PRO A 1 128 ? -24.524 3.399 27.071 1.00 84.19 128 PRO A CA 1
ATOM 1013 C C . PRO A 1 128 ? -26.017 3.565 27.365 1.00 84.19 128 PRO A C 1
ATOM 1015 O O . PRO A 1 128 ? -26.503 3.192 28.431 1.00 84.19 128 PRO A O 1
ATOM 1018 N N . THR A 1 129 ? -26.749 4.124 26.405 1.00 80.62 129 THR A N 1
ATOM 1019 C CA . THR A 1 129 ? -28.215 4.214 26.489 1.00 80.62 129 THR A CA 1
ATOM 1020 C C . THR A 1 129 ? -28.883 2.888 26.122 1.00 80.62 129 THR A C 1
ATOM 1022 O O . THR A 1 129 ? -28.308 2.106 25.370 1.00 80.62 129 THR A O 1
ATOM 1025 N N . ASP A 1 130 ? -30.115 2.654 26.591 1.00 75.31 130 ASP A N 1
ATOM 1026 C CA . ASP A 1 130 ? -30.874 1.424 26.294 1.00 75.31 130 ASP A CA 1
ATOM 1027 C C . ASP A 1 130 ? -31.002 1.160 24.776 1.00 75.31 130 ASP A C 1
ATOM 1029 O O . ASP A 1 130 ? -30.940 0.015 24.345 1.00 75.31 130 ASP A O 1
ATOM 1033 N N . GLU A 1 131 ? -31.090 2.212 23.948 1.00 74.75 131 GLU A N 1
ATOM 1034 C CA . GLU A 1 131 ? -31.104 2.109 22.476 1.00 74.75 131 GLU A CA 1
ATOM 1035 C C . GLU A 1 131 ? -29.740 1.716 21.876 1.00 74.75 131 GLU A C 1
ATOM 1037 O O . GLU A 1 131 ? -29.678 1.072 20.834 1.00 74.75 131 GLU A O 1
ATOM 1042 N N . GLU A 1 132 ? -28.627 2.110 22.504 1.00 78.75 132 GLU A N 1
ATOM 1043 C CA . GLU A 1 132 ? -27.270 1.722 22.081 1.00 78.75 132 GLU A CA 1
ATOM 1044 C C . GLU A 1 132 ? -26.906 0.302 22.552 1.00 78.75 132 GLU A C 1
ATOM 1046 O O . GLU A 1 132 ? -25.986 -0.307 22.001 1.00 78.75 132 GLU A O 1
ATOM 1051 N N . CYS A 1 133 ? -27.638 -0.215 23.544 1.00 79.44 133 CYS A N 1
ATOM 1052 C CA . CYS A 1 133 ? -27.567 -1.585 24.050 1.00 79.44 133 CYS A CA 1
ATOM 1053 C C . CYS A 1 133 ? -28.525 -2.553 23.343 1.00 79.44 133 CYS A C 1
ATOM 1055 O O . CYS A 1 133 ? -28.447 -3.746 23.621 1.00 79.44 133 CYS A O 1
ATOM 1057 N N . ASP A 1 134 ? -29.382 -2.070 22.435 1.00 78.12 134 ASP A N 1
ATOM 1058 C CA . ASP A 1 134 ? -30.275 -2.886 21.596 1.00 78.12 134 ASP A CA 1
ATOM 1059 C C . ASP A 1 134 ? -29.466 -3.609 20.505 1.00 78.12 134 ASP A C 1
ATOM 1061 O O . ASP A 1 134 ? -29.521 -3.325 19.304 1.00 78.12 134 ASP A O 1
ATOM 1065 N N . TRP A 1 135 ? -28.605 -4.510 20.967 1.00 80.00 135 TRP A N 1
ATOM 1066 C CA . TRP A 1 135 ? -27.873 -5.453 20.155 1.00 80.00 135 TRP A CA 1
ATOM 1067 C C . TRP A 1 135 ? -28.427 -6.836 20.467 1.00 80.00 135 TRP A C 1
ATOM 1069 O O . TRP A 1 135 ? -28.347 -7.236 21.626 1.00 80.00 135 TRP A O 1
ATOM 1079 N N . PRO A 1 136 ? -28.924 -7.595 19.473 1.00 77.19 136 PRO A N 1
ATOM 1080 C CA . PRO A 1 136 ? -29.443 -8.934 19.711 1.00 77.19 136 PRO A CA 1
ATOM 1081 C C . PRO A 1 136 ? -28.304 -9.837 20.204 1.00 77.19 136 PRO A C 1
ATOM 1083 O O . PRO A 1 136 ? -27.551 -10.405 19.406 1.00 77.19 136 PRO A O 1
ATOM 1086 N N . SER A 1 137 ? -28.150 -9.927 21.524 1.00 69.06 137 SER A N 1
ATOM 1087 C CA . SER A 1 137 ? -27.244 -10.854 22.193 1.00 69.06 137 SER A CA 1
ATOM 1088 C C .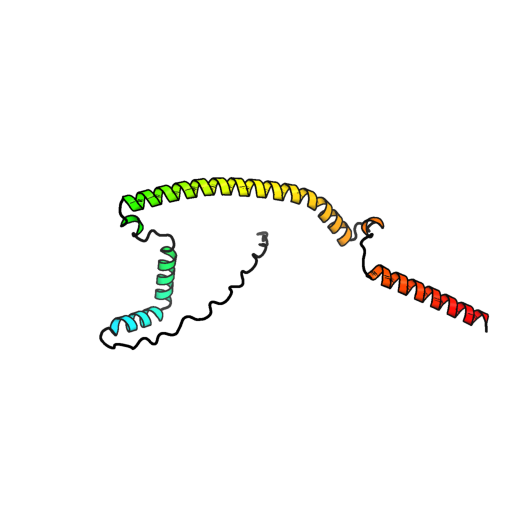 SER A 1 137 ? -28.010 -12.127 22.524 1.00 69.06 137 SER A C 1
ATOM 1090 O O . SER A 1 137 ? -29.188 -12.086 22.875 1.00 69.06 137 SER A O 1
ATOM 1092 N N . ASP A 1 138 ? -27.350 -13.279 22.427 1.00 64.44 138 ASP A N 1
ATOM 1093 C CA . ASP A 1 138 ? -27.965 -14.555 22.825 1.00 64.44 138 ASP A CA 1
ATOM 1094 C C . ASP A 1 138 ? -28.215 -14.614 24.350 1.00 64.44 138 ASP A C 1
ATOM 1096 O O . ASP A 1 138 ? -29.048 -15.393 24.813 1.00 64.44 138 ASP A O 1
ATOM 1100 N N . ASP A 1 139 ? -27.563 -13.722 25.106 1.00 61.59 139 ASP A N 1
ATOM 1101 C CA . ASP A 1 139 ? -27.673 -13.577 26.562 1.00 61.59 139 ASP A CA 1
ATOM 1102 C C . ASP A 1 139 ? -29.056 -13.086 27.023 1.00 61.59 139 ASP A C 1
ATOM 1104 O O . ASP A 1 139 ? -29.480 -13.415 28.128 1.00 61.59 139 ASP A O 1
ATOM 1108 N N . GLU A 1 140 ? -29.814 -12.372 26.177 1.00 59.44 140 GLU A N 1
ATOM 1109 C CA . GLU A 1 140 ? -31.167 -11.903 26.531 1.00 59.44 140 GLU A CA 1
ATOM 1110 C C . GLU A 1 140 ? -32.104 -13.068 26.884 1.00 59.44 140 GLU A C 1
ATOM 1112 O O . GLU A 1 140 ? -33.002 -12.936 27.715 1.00 59.44 140 GLU A O 1
ATOM 1117 N N . LYS A 1 141 ? -31.870 -14.248 26.293 1.00 57.78 141 LYS A N 1
ATOM 1118 C CA . LYS A 1 141 ? -32.623 -15.464 26.618 1.00 57.78 141 LYS A CA 1
ATOM 1119 C C . LYS A 1 141 ? -32.200 -16.064 27.956 1.00 57.78 141 LYS A C 1
ATOM 1121 O O . LYS A 1 141 ? -33.048 -16.619 28.650 1.00 57.78 141 LYS A O 1
ATOM 1126 N N . GLU A 1 142 ? -30.918 -15.987 28.313 1.00 60.69 142 GLU A N 1
ATOM 1127 C CA . GLU A 1 142 ? -30.408 -16.505 29.588 1.00 60.69 142 GLU A CA 1
ATOM 1128 C C . GLU A 1 142 ? -30.820 -15.609 30.762 1.00 60.69 142 GLU A C 1
ATO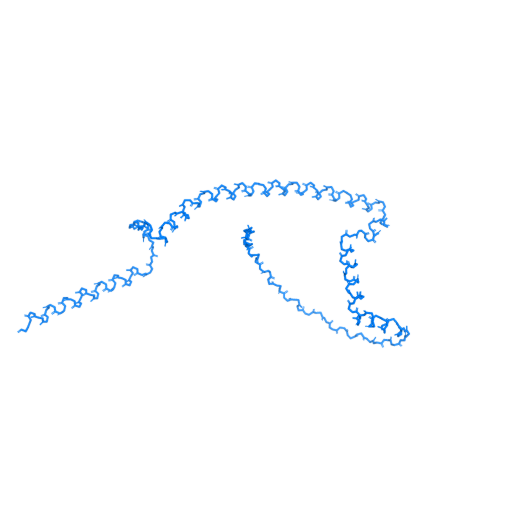M 1130 O O . GLU A 1 142 ? -31.248 -16.126 31.798 1.00 60.69 142 GLU A O 1
ATOM 1135 N N . ASP A 1 143 ? -30.787 -14.286 30.588 1.00 62.97 143 ASP A N 1
ATOM 1136 C CA . ASP A 1 143 ? -31.209 -13.323 31.609 1.00 62.97 143 ASP A CA 1
ATOM 1137 C C . ASP A 1 143 ? -32.724 -13.376 31.869 1.00 62.97 143 ASP A C 1
ATOM 1139 O O . ASP A 1 143 ? -33.156 -13.358 33.029 1.00 62.97 143 ASP A O 1
ATOM 1143 N N . GLU A 1 144 ? -33.548 -13.531 30.824 1.00 62.81 144 GLU A N 1
ATOM 1144 C CA . GLU A 1 144 ? -34.996 -13.730 30.981 1.00 62.81 144 GLU A CA 1
ATOM 1145 C C . GLU A 1 144 ? -35.287 -15.037 31.746 1.00 62.81 144 GLU A C 1
ATOM 1147 O O . GLU A 1 144 ? -36.066 -15.031 32.706 1.00 62.81 144 GLU A O 1
ATOM 1152 N N . GLN A 1 145 ? -34.582 -16.128 31.408 1.00 64.94 145 GLN A N 1
ATOM 1153 C CA . GLN A 1 145 ? -34.687 -17.432 32.074 1.00 64.94 145 GLN A CA 1
ATOM 1154 C C . GLN A 1 145 ? -34.263 -17.360 33.555 1.00 64.94 145 GLN A C 1
ATOM 1156 O O . GLN A 1 145 ? -34.956 -17.897 34.426 1.00 64.94 145 GLN A O 1
ATOM 1161 N N . LEU A 1 146 ? -33.168 -16.656 33.875 1.00 69.12 146 LEU A N 1
ATOM 1162 C CA . LEU A 1 146 ? -32.735 -16.419 35.258 1.00 69.12 146 LEU A CA 1
ATOM 1163 C C . LEU A 1 146 ? -33.765 -15.594 36.046 1.00 69.12 146 LEU A C 1
ATOM 1165 O O . LEU A 1 146 ? -34.016 -15.873 37.227 1.00 69.12 146 LEU A O 1
ATOM 1169 N N . SER A 1 147 ? -34.371 -14.588 35.408 1.00 73.44 147 SER A N 1
ATOM 1170 C CA . SER A 1 147 ? -35.377 -13.727 36.035 1.00 73.44 147 SER A CA 1
ATOM 1171 C C . SER A 1 147 ? -36.660 -14.500 36.375 1.00 73.44 147 SER A C 1
ATOM 1173 O O . SER A 1 147 ? -37.223 -14.331 37.468 1.00 73.44 147 SER A O 1
ATOM 1175 N N . GLU A 1 148 ? -37.106 -15.387 35.479 1.00 74.69 148 GLU A N 1
ATOM 1176 C CA . GLU A 1 148 ? -38.255 -16.263 35.700 1.00 74.69 148 GLU A CA 1
ATOM 1177 C C . GLU A 1 148 ? -37.976 -17.276 36.815 1.00 74.69 148 GLU A C 1
ATOM 1179 O O . GLU A 1 148 ? -38.800 -17.449 37.721 1.00 74.69 148 GLU A O 1
ATOM 1184 N N . ASP A 1 149 ? -36.788 -17.883 36.826 1.00 75.69 149 ASP A N 1
ATOM 1185 C CA . ASP A 1 149 ? -36.378 -18.834 37.859 1.00 75.69 149 ASP A CA 1
ATOM 1186 C C . ASP A 1 149 ? -36.301 -18.196 39.255 1.00 75.69 149 ASP A C 1
ATOM 1188 O O . ASP A 1 149 ? -36.701 -18.816 40.252 1.00 75.69 149 ASP A O 1
ATOM 1192 N N . MET A 1 150 ? -35.845 -16.943 39.360 1.00 76.12 150 MET A N 1
ATOM 1193 C CA . MET A 1 150 ? -35.855 -16.191 40.621 1.00 76.12 150 MET A CA 1
ATOM 1194 C C . MET A 1 150 ? -37.275 -15.847 41.087 1.00 76.12 150 MET A C 1
ATOM 1196 O O . MET A 1 150 ? -37.586 -16.050 42.266 1.00 76.12 150 MET A O 1
ATOM 1200 N N . LYS A 1 151 ? -38.161 -15.385 40.190 1.00 77.81 151 LYS A N 1
ATOM 1201 C CA . LYS A 1 151 ? -39.578 -15.116 40.518 1.00 77.81 151 LYS A CA 1
ATOM 1202 C C . LYS A 1 151 ? -40.295 -16.387 40.974 1.00 77.81 151 LYS A C 1
ATOM 1204 O O . LYS A 1 151 ? -41.047 -16.362 41.952 1.00 77.81 151 LYS A O 1
ATOM 1209 N N . ASN A 1 152 ? -40.032 -17.511 40.314 1.00 75.88 152 ASN A N 1
ATOM 1210 C CA . ASN A 1 152 ? -40.608 -18.802 40.671 1.00 75.88 152 ASN A CA 1
ATOM 1211 C C . ASN A 1 152 ? -40.115 -19.284 42.043 1.00 75.88 152 ASN A C 1
ATOM 1213 O O . ASN A 1 152 ? -40.939 -19.637 42.890 1.00 75.88 152 ASN A O 1
ATOM 1217 N N . LYS A 1 153 ? -38.806 -19.225 42.327 1.00 74.75 153 LYS A N 1
ATOM 1218 C CA . LYS A 1 153 ? -38.255 -19.574 43.653 1.00 74.75 153 LYS A CA 1
ATOM 1219 C C . LYS A 1 153 ? -38.809 -18.687 44.772 1.00 74.75 153 LYS A C 1
ATOM 1221 O O . LYS A 1 153 ? -39.186 -19.212 45.820 1.00 74.75 153 LYS A O 1
ATOM 1226 N N . ALA A 1 154 ? -38.927 -17.378 44.544 1.00 72.50 154 ALA A N 1
ATOM 1227 C CA . ALA A 1 154 ? -39.496 -16.445 45.517 1.00 72.50 154 ALA A CA 1
ATOM 1228 C C . ALA A 1 154 ? -40.975 -16.754 45.829 1.00 72.50 154 ALA A C 1
ATOM 1230 O O . ALA A 1 154 ? -41.363 -16.821 46.996 1.00 72.50 154 ALA A O 1
ATOM 1231 N N . ASN A 1 155 ? -41.786 -17.038 44.805 1.00 73.12 155 ASN A N 1
ATOM 1232 C CA . ASN A 1 155 ? -43.198 -17.401 44.974 1.00 73.12 155 ASN A CA 1
ATOM 1233 C C . ASN A 1 155 ? -43.395 -18.753 45.688 1.00 73.12 155 ASN A C 1
ATOM 1235 O O . ASN A 1 155 ? -44.377 -18.942 46.414 1.00 73.12 155 ASN A O 1
ATOM 1239 N N . VAL A 1 156 ? -42.484 -19.711 45.491 1.00 70.62 156 VAL A N 1
ATOM 1240 C CA . VAL A 1 156 ? -42.507 -21.017 46.175 1.00 70.62 156 VAL A CA 1
ATOM 1241 C C . VAL A 1 156 ? -42.147 -20.870 47.658 1.00 70.62 156 VAL A C 1
ATOM 1243 O O . VAL A 1 156 ? -42.854 -21.413 48.508 1.00 70.62 156 VAL A O 1
ATOM 1246 N N . GLU A 1 157 ? -41.100 -20.108 47.982 1.00 63.72 157 GLU A N 1
ATOM 1247 C CA . GLU A 1 157 ? -40.700 -19.780 49.362 1.00 63.72 157 GLU A CA 1
ATOM 1248 C C . GLU A 1 157 ? -41.828 -19.072 50.133 1.00 63.72 157 GLU A C 1
ATOM 1250 O O . GLU A 1 157 ? -42.115 -19.416 51.283 1.00 63.72 157 GLU A O 1
ATOM 1255 N N . GLU A 1 158 ? -42.532 -18.132 49.496 1.00 61.62 158 GLU A N 1
ATOM 1256 C CA . GLU A 1 158 ? -43.617 -17.380 50.133 1.00 61.62 158 GLU A CA 1
ATOM 1257 C C . GLU A 1 158 ? -44.850 -18.254 50.428 1.00 61.62 158 GLU A C 1
ATOM 1259 O O . GLU A 1 158 ? -45.423 -18.190 51.518 1.00 61.62 158 GLU A O 1
ATOM 1264 N N . LYS A 1 159 ? -45.229 -19.149 49.503 1.00 61.91 159 LYS A N 1
ATOM 1265 C CA . LYS A 1 159 ? -46.305 -20.132 49.733 1.00 61.91 159 LYS A CA 1
ATOM 1266 C C . LYS A 1 159 ? -45.950 -21.123 50.841 1.00 61.91 159 LYS A C 1
ATOM 1268 O O . LYS A 1 159 ? -46.818 -21.498 51.630 1.00 61.91 159 LYS A O 1
ATOM 1273 N N . LYS A 1 160 ? -44.677 -21.513 50.942 1.00 64.25 160 LYS A N 1
ATOM 1274 C CA . LYS A 1 160 ? -44.183 -22.422 51.984 1.00 64.25 160 LYS A CA 1
ATOM 1275 C C . LYS A 1 160 ? -44.218 -21.775 53.372 1.00 64.25 160 LYS A C 1
ATOM 1277 O O . LYS A 1 160 ? -44.584 -22.443 54.331 1.00 64.25 160 LYS A O 1
ATOM 1282 N N . ARG A 1 161 ? -43.936 -20.469 53.471 1.00 62.19 161 ARG A N 1
ATOM 1283 C CA . ARG A 1 161 ? -44.056 -19.686 54.718 1.00 62.19 161 ARG A CA 1
ATOM 1284 C C . ARG A 1 161 ? -45.497 -19.418 55.157 1.00 62.19 161 ARG A C 1
ATOM 1286 O O . ARG A 1 161 ? -45.720 -19.234 56.342 1.00 62.19 161 ARG A O 1
ATOM 1293 N N . ARG A 1 162 ? -46.464 -19.387 54.232 1.00 56.94 162 ARG A N 1
ATOM 1294 C CA . ARG A 1 162 ? -47.896 -19.193 54.548 1.00 56.94 162 ARG A CA 1
ATOM 1295 C C . ARG A 1 162 ? -48.637 -20.483 54.934 1.00 56.94 162 ARG A C 1
ATOM 1297 O O . ARG A 1 162 ? -49.793 -20.403 55.334 1.00 56.94 162 ARG A O 1
ATOM 1304 N N . THR A 1 163 ? -48.008 -21.650 54.773 1.00 53.41 163 THR A N 1
ATOM 1305 C CA . THR A 1 163 ? -48.625 -22.974 55.014 1.00 53.41 163 THR A CA 1
ATOM 1306 C C . THR A 1 163 ? -48.103 -23.649 56.298 1.00 53.41 163 THR A C 1
ATOM 1308 O O . THR A 1 163 ? -48.507 -24.764 56.614 1.00 53.41 163 THR A O 1
ATOM 1311 N N . ILE A 1 164 ? -47.216 -22.980 57.040 1.00 43.72 164 ILE A N 1
ATOM 1312 C CA . ILE A 1 164 ? -46.692 -23.386 58.357 1.00 43.72 164 ILE A CA 1
ATOM 1313 C C . ILE A 1 164 ? -47.264 -22.426 59.398 1.00 43.72 164 ILE A C 1
ATOM 1315 O O . ILE A 1 164 ? -47.653 -22.911 60.481 1.00 43.72 164 ILE A O 1
#

InterPro domains:
  IPR002164 Nucleosome assembly protein [PF00956] (77-156)
  IPR002164 Nucleosome assembly protein [PTHR11875] (66-124)
  IPR037231 NAP-like superfamily [SSF143113] (54-154)

Foldseek 3Di:
DDDDDDDDDDDDDDDDDDDDDDDDPDDDDDDDDVVVVVVVVVLVVDVVSVVVVVVVVVVCVVPDPCVLVPDDPVVVVVVVVVVVVVVVVVVVVVVVVVVVVVVVVVVVVVCVVVVVVVVCCVVVVDPDDPVSVPDPDPCVVVVVVVVVVVVVVVVVVVVVVVVD

Secondary structure (DSSP, 8-state):
----PPPPPPPP--PPP--------------S-HHHHHHHHHHHT-HHHHHHHHHHHHHHTTS--SHHHHS-HHHHHHHHHHHHHHHHHHHHHHHHHHHHHHHHHHHHHHHHHHHHHHHHHHTTSSPPPTTTS----THHHHHHHHHHHHHHHHHHHHHHHT--

Organism: Magallana gigas (NCBI:txid29159)